Protein AF-A0A967S850-F1 (afdb_monomer_lite)

Structure (mmCIF, N/CA/C/O backbone):
data_AF-A0A967S850-F1
#
_entry.id   AF-A0A967S850-F1
#
loop_
_atom_site.group_PDB
_atom_site.id
_atom_site.type_symbol
_atom_site.label_atom_id
_atom_site.label_alt_id
_atom_site.label_comp_id
_atom_site.label_asym_id
_atom_site.label_entity_id
_atom_site.label_seq_id
_atom_site.pdbx_PDB_ins_code
_atom_site.Cartn_x
_atom_site.Cartn_y
_atom_site.Cartn_z
_atom_site.occupancy
_atom_site.B_iso_or_equiv
_atom_site.auth_seq_id
_atom_site.auth_comp_id
_atom_site.auth_asym_id
_atom_site.auth_atom_id
_atom_site.pdbx_PDB_model_num
ATOM 1 N N . MET A 1 1 ? 10.310 -19.028 -5.203 1.00 74.19 1 MET A N 1
ATOM 2 C CA . MET A 1 1 ? 8.850 -18.981 -5.406 1.00 74.19 1 MET A CA 1
ATOM 3 C C . MET A 1 1 ? 8.537 -19.709 -6.689 1.00 74.19 1 MET A C 1
ATOM 5 O O . MET A 1 1 ? 9.258 -19.512 -7.661 1.00 74.19 1 MET A O 1
ATOM 9 N N . ASP A 1 2 ? 7.525 -20.564 -6.668 1.00 95.56 2 ASP A N 1
ATOM 10 C CA . ASP A 1 2 ? 6.966 -21.155 -7.881 1.00 95.56 2 ASP A CA 1
ATOM 11 C C . ASP A 1 2 ? 5.996 -20.177 -8.570 1.00 95.56 2 ASP A C 1
ATOM 13 O O . ASP A 1 2 ? 5.638 -19.130 -8.020 1.00 95.56 2 ASP A O 1
ATOM 17 N N . LEU A 1 3 ? 5.615 -20.502 -9.808 1.00 96.50 3 LEU A N 1
ATOM 18 C CA . LEU A 1 3 ? 4.672 -19.699 -10.591 1.00 96.50 3 LEU A CA 1
ATOM 19 C C . LEU A 1 3 ? 3.271 -19.696 -9.971 1.00 96.50 3 LEU A C 1
ATOM 21 O O . LEU A 1 3 ? 2.595 -18.675 -10.018 1.00 96.50 3 LEU A O 1
ATOM 25 N N . GLU A 1 4 ? 2.867 -20.796 -9.336 1.00 97.25 4 GLU A N 1
ATOM 26 C CA . GLU A 1 4 ? 1.555 -20.922 -8.697 1.00 97.25 4 GLU A CA 1
ATOM 27 C C . GLU A 1 4 ? 1.365 -19.881 -7.585 1.00 97.25 4 GLU A C 1
ATOM 29 O O . GLU A 1 4 ? 0.329 -19.219 -7.513 1.00 97.25 4 GLU A O 1
ATOM 34 N N . THR A 1 5 ? 2.397 -19.657 -6.769 1.00 97.25 5 THR A N 1
ATOM 35 C CA . THR A 1 5 ? 2.389 -18.625 -5.727 1.00 97.25 5 THR A CA 1
ATOM 36 C C . THR A 1 5 ? 2.243 -17.225 -6.328 1.00 97.25 5 THR A C 1
ATOM 38 O O . THR A 1 5 ? 1.468 -16.412 -5.823 1.00 97.25 5 THR A O 1
ATOM 41 N N . VAL A 1 6 ? 2.967 -16.925 -7.412 1.00 96.38 6 VAL A N 1
ATOM 42 C CA . VAL A 1 6 ? 2.888 -15.616 -8.087 1.00 96.38 6 VAL A CA 1
ATOM 43 C C . VAL A 1 6 ? 1.492 -15.392 -8.664 1.00 96.38 6 VAL A C 1
ATOM 45 O O . VAL A 1 6 ? 0.882 -14.350 -8.410 1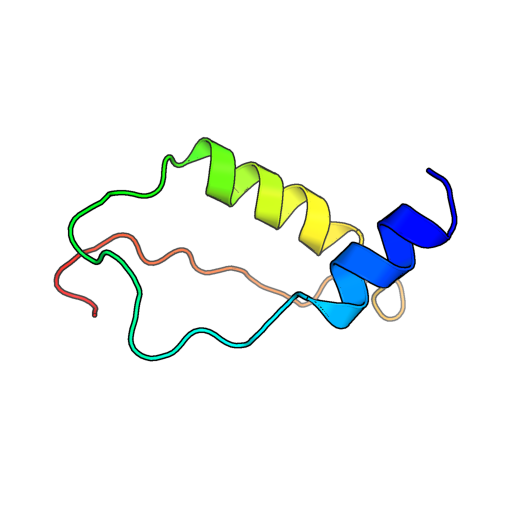.00 96.38 6 VAL A O 1
ATOM 48 N N . ASP A 1 7 ? 0.965 -16.381 -9.385 1.00 97.19 7 ASP A N 1
ATOM 49 C CA . ASP A 1 7 ? -0.366 -16.324 -9.984 1.00 97.19 7 ASP A CA 1
ATOM 50 C C . ASP A 1 7 ? -1.438 -16.146 -8.913 1.00 97.19 7 ASP A C 1
ATOM 52 O O . ASP A 1 7 ? -2.340 -15.321 -9.071 1.00 97.19 7 ASP A O 1
ATOM 56 N N . HIS A 1 8 ? -1.322 -16.843 -7.782 1.00 96.88 8 HIS A N 1
ATOM 57 C CA . HIS A 1 8 ? -2.236 -1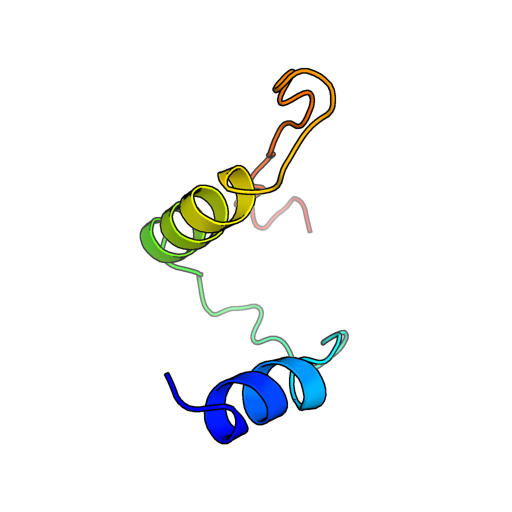6.670 -6.662 1.00 96.88 8 HIS A CA 1
ATOM 58 C C . HIS A 1 8 ? -2.238 -15.224 -6.148 1.00 96.88 8 HIS A C 1
ATOM 60 O O . HIS A 1 8 ? -3.303 -14.611 -6.047 1.00 96.88 8 HIS A O 1
ATOM 66 N N . LEU A 1 9 ? -1.069 -14.637 -5.869 1.00 95.56 9 LEU A N 1
ATOM 67 C CA . LEU A 1 9 ? -0.967 -13.263 -5.359 1.00 95.56 9 LEU A CA 1
ATOM 68 C C . LEU A 1 9 ? -1.562 -12.240 -6.341 1.00 95.56 9 LEU A C 1
ATOM 70 O O . LEU A 1 9 ? -2.362 -11.383 -5.949 1.00 95.56 9 LEU A O 1
ATOM 74 N N . LEU A 1 10 ? -1.227 -12.354 -7.629 1.00 95.00 10 LEU A N 1
ATOM 75 C CA . LEU A 1 10 ? -1.703 -11.435 -8.667 1.00 95.00 10 LEU A CA 1
ATOM 76 C C . LEU A 1 10 ? -3.202 -11.593 -8.958 1.00 95.00 10 LEU A C 1
ATOM 78 O O . LEU A 1 10 ? -3.894 -10.603 -9.199 1.00 95.00 10 LEU A O 1
ATOM 82 N N . THR A 1 11 ? -3.734 -12.817 -8.907 1.00 96.19 11 THR A N 1
ATOM 83 C CA . THR A 1 11 ? -5.144 -13.089 -9.228 1.00 96.19 11 THR A CA 1
ATOM 84 C C . THR A 1 11 ? -6.085 -12.949 -8.042 1.00 96.19 11 THR A C 1
ATOM 86 O O . THR A 1 11 ? -7.294 -12.869 -8.269 1.00 96.19 11 THR A O 1
ATOM 89 N N . THR A 1 12 ? -5.597 -12.867 -6.800 1.00 96.12 12 THR A N 1
ATOM 90 C CA . THR A 1 12 ? -6.440 -12.732 -5.592 1.00 96.12 12 THR A CA 1
ATOM 91 C C . THR A 1 12 ? -6.391 -11.357 -4.936 1.00 96.12 12 THR A C 1
ATOM 93 O O . THR A 1 12 ? -7.332 -11.002 -4.225 1.00 96.12 12 THR A O 1
ATOM 96 N N . THR A 1 13 ? -5.385 -10.529 -5.228 1.00 95.06 13 THR A N 1
ATOM 97 C CA . THR A 1 13 ? -5.358 -9.139 -4.753 1.00 95.06 13 THR A CA 1
ATOM 98 C C . THR A 1 13 ? -6.568 -8.375 -5.318 1.00 95.06 13 THR A C 1
ATOM 100 O O . THR A 1 13 ? -6.815 -8.348 -6.527 1.00 95.06 13 THR A O 1
ATOM 103 N N . ARG A 1 14 ? -7.402 -7.795 -4.445 1.00 92.44 14 ARG A N 1
ATOM 104 C CA . ARG A 1 14 ? -8.637 -7.067 -4.805 1.00 92.44 14 ARG A CA 1
ATOM 105 C C . 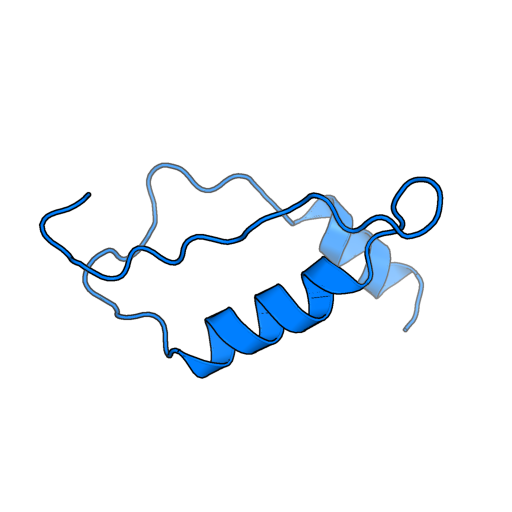ARG A 1 14 ? -8.656 -5.694 -4.150 1.00 92.44 14 ARG A C 1
ATOM 107 O O . ARG A 1 14 ? -8.187 -5.524 -3.031 1.00 92.44 14 ARG A O 1
ATOM 114 N N . ALA A 1 15 ? -9.298 -4.732 -4.807 1.00 93.56 15 ALA A N 1
ATOM 115 C CA . ALA A 1 15 ? -9.605 -3.446 -4.190 1.00 93.56 15 ALA A CA 1
ATOM 116 C C . ALA A 1 15 ? -10.688 -3.616 -3.104 1.00 93.56 15 ALA A C 1
ATOM 118 O O . ALA A 1 15 ? -11.853 -3.881 -3.416 1.00 93.56 15 ALA A O 1
ATOM 119 N N . VAL A 1 16 ? -10.319 -3.438 -1.833 1.00 91.81 16 VAL A N 1
ATOM 120 C CA . VAL A 1 16 ? -11.245 -3.493 -0.690 1.00 91.81 16 VAL A CA 1
ATOM 121 C C . VAL A 1 16 ? -11.796 -2.093 -0.408 1.00 91.81 16 VAL A C 1
ATOM 123 O O . VAL A 1 16 ? -11.030 -1.156 -0.230 1.00 91.81 16 VAL A O 1
ATOM 126 N N . ARG A 1 17 ? -13.131 -1.934 -0.383 1.00 89.88 17 ARG A N 1
ATOM 127 C CA . ARG A 1 17 ? -13.790 -0.611 -0.240 1.00 89.88 17 ARG A CA 1
ATOM 128 C C . ARG A 1 17 ? -14.795 -0.475 0.909 1.00 89.88 17 ARG A C 1
ATOM 130 O O . ARG A 1 17 ? -15.143 0.640 1.262 1.00 89.88 17 ARG A O 1
ATOM 137 N N . LYS A 1 18 ? -15.327 -1.582 1.444 1.00 87.06 18 LYS A N 1
ATOM 138 C CA . LYS A 1 18 ? -16.436 -1.558 2.429 1.00 87.06 18 LYS A CA 1
ATOM 139 C C . LYS A 1 18 ? -16.283 -2.531 3.606 1.00 87.06 18 LYS A C 1
ATOM 141 O O . LYS A 1 18 ? -17.207 -2.672 4.391 1.00 87.06 18 LYS A O 1
ATOM 146 N N . ARG A 1 19 ? -15.174 -3.271 3.689 1.00 84.88 19 ARG A N 1
ATOM 147 C CA . ARG A 1 19 ? -14.998 -4.388 4.641 1.00 84.88 19 ARG A CA 1
ATOM 148 C C . ARG A 1 19 ? -13.668 -4.310 5.392 1.00 84.88 19 ARG A C 1
ATOM 150 O O . ARG A 1 19 ? -13.052 -5.334 5.654 1.00 84.88 19 ARG A O 1
ATOM 157 N N . LEU A 1 20 ? -13.199 -3.094 5.651 1.00 89.38 20 LEU A N 1
ATOM 158 C CA . LEU A 1 20 ? -12.040 -2.881 6.508 1.00 89.38 20 LEU A CA 1
ATOM 159 C C . LEU A 1 20 ? -12.521 -2.796 7.954 1.00 89.38 20 LEU A C 1
ATOM 161 O O . LEU A 1 20 ? -13.532 -2.152 8.224 1.00 89.38 20 LEU A O 1
ATOM 165 N N . ASP A 1 21 ? -11.794 -3.451 8.852 1.00 90.94 21 ASP A N 1
ATOM 166 C CA . ASP A 1 21 ? -11.893 -3.181 10.281 1.00 90.94 21 ASP A CA 1
ATOM 167 C C . ASP A 1 21 ? -11.203 -1.840 10.538 1.00 90.94 21 ASP A C 1
ATOM 169 O O . ASP A 1 21 ? -9.996 -1.698 10.339 1.00 90.94 21 ASP A O 1
ATOM 173 N N . LEU A 1 22 ? -12.009 -0.838 10.866 1.00 87.62 22 LEU A N 1
ATOM 174 C CA . LEU A 1 22 ? -11.578 0.543 11.004 1.00 87.62 22 LEU A CA 1
ATOM 175 C C . LEU A 1 22 ? -11.122 0.884 12.428 1.00 87.62 22 LEU A C 1
ATOM 177 O O . LEU A 1 22 ? -10.536 1.952 12.614 1.00 87.62 22 LEU A O 1
ATOM 181 N N . ASP A 1 23 ? -11.355 0.002 13.395 1.00 89.88 23 ASP A N 1
ATOM 182 C CA . ASP A 1 23 ? -10.962 0.204 14.792 1.00 89.88 23 ASP A CA 1
ATOM 183 C C . ASP A 1 23 ? -9.643 -0.506 15.108 1.00 89.88 23 ASP A C 1
ATOM 185 O O . ASP A 1 23 ? -8.946 -0.152 16.060 1.00 89.88 23 ASP A O 1
ATOM 189 N N . ARG A 1 24 ? -9.251 -1.482 14.280 1.00 91.62 24 ARG A N 1
ATOM 190 C CA . ARG A 1 24 ? -7.957 -2.151 14.393 1.00 91.62 24 ARG A CA 1
ATOM 191 C C . ARG A 1 24 ? -6.816 -1.249 13.896 1.00 91.62 24 ARG A C 1
ATOM 193 O O . ARG A 1 24 ? -6.743 -0.981 12.693 1.00 91.62 24 ARG A O 1
ATOM 200 N N . PRO A 1 25 ? -5.870 -0.839 14.764 1.00 90.94 25 PRO A N 1
ATOM 201 C CA . PRO A 1 25 ? -4.705 -0.086 14.321 1.00 90.94 25 PRO A CA 1
ATOM 202 C C . PRO A 1 25 ? -3.793 -0.959 13.449 1.00 90.94 25 PRO A C 1
ATOM 204 O O . PRO A 1 25 ? -3.666 -2.168 13.660 1.00 90.94 25 PRO A O 1
ATOM 207 N N . VAL A 1 26 ? -3.135 -0.335 12.472 1.00 93.62 26 VAL A N 1
ATOM 208 C CA . VAL A 1 26 ? -2.065 -0.968 11.691 1.00 93.62 26 VAL A CA 1
ATOM 209 C C . VAL A 1 26 ? -0.737 -0.687 12.399 1.00 93.62 26 VAL A C 1
ATOM 211 O O . VAL A 1 26 ? -0.439 0.488 12.626 1.00 93.62 26 VAL A O 1
ATOM 214 N N . PRO A 1 27 ? 0.057 -1.712 12.760 1.00 95.94 27 PRO A N 1
ATOM 215 C CA . PRO A 1 27 ? 1.365 -1.492 13.365 1.00 95.94 27 PRO A CA 1
ATOM 216 C C . PRO A 1 27 ? 2.302 -0.706 12.424 1.00 95.94 27 PRO A C 1
ATOM 218 O O . PRO A 1 27 ? 2.304 -0.987 11.220 1.00 95.94 27 PRO A O 1
ATOM 221 N N . PRO A 1 28 ? 3.087 0.267 12.924 1.00 95.88 28 PRO A N 1
ATOM 222 C CA . PRO A 1 28 ? 3.975 1.084 12.093 1.00 95.88 28 PRO A CA 1
ATOM 223 C C . PRO A 1 28 ? 4.949 0.270 11.235 1.00 95.88 28 PRO A C 1
ATOM 225 O O . PRO A 1 28 ? 5.144 0.585 10.064 1.00 95.88 28 PRO A O 1
ATOM 228 N N . GLU A 1 29 ? 5.488 -0.821 11.775 1.00 98.00 29 GLU A N 1
ATOM 229 C CA . GLU A 1 29 ? 6.440 -1.703 11.099 1.00 98.00 29 GLU A CA 1
ATOM 230 C C . GLU A 1 29 ? 5.868 -2.325 9.818 1.00 98.00 29 GLU A C 1
ATOM 232 O O . GLU A 1 29 ? 6.578 -2.475 8.826 1.00 98.00 29 GLU A O 1
ATOM 237 N N . VAL A 1 30 ? 4.560 -2.607 9.791 1.00 97.69 30 VAL A N 1
ATOM 238 C CA . VAL A 1 30 ? 3.880 -3.131 8.599 1.00 97.69 30 VAL A CA 1
ATOM 239 C C . VAL A 1 30 ? 3.835 -2.067 7.503 1.00 97.69 30 VAL A C 1
ATOM 241 O O . VAL A 1 30 ? 3.999 -2.372 6.322 1.00 97.69 30 VAL A O 1
ATOM 244 N N . ILE A 1 31 ? 3.625 -0.803 7.879 1.00 97.06 31 ILE A N 1
ATOM 245 C CA . ILE A 1 31 ? 3.620 0.319 6.935 1.00 97.06 31 ILE A CA 1
ATOM 246 C C . ILE A 1 31 ? 5.034 0.524 6.385 1.00 97.06 31 ILE A C 1
ATOM 248 O O . ILE A 1 31 ? 5.203 0.681 5.177 1.00 97.06 31 ILE A O 1
ATOM 252 N N . GLU A 1 32 ? 6.047 0.484 7.247 1.00 97.31 32 GLU A N 1
ATOM 253 C CA . GLU A 1 32 ? 7.450 0.620 6.852 1.00 97.31 32 GLU A CA 1
ATOM 254 C C . GLU A 1 32 ? 7.888 -0.480 5.880 1.00 97.31 32 GLU A C 1
ATOM 256 O O . GLU A 1 32 ? 8.478 -0.167 4.845 1.00 97.31 32 GLU A O 1
ATOM 261 N N . GLU A 1 33 ? 7.539 -1.741 6.146 1.00 98.44 33 GLU A N 1
ATOM 262 C CA . GLU A 1 33 ? 7.815 -2.864 5.243 1.00 98.44 33 GLU A CA 1
ATOM 263 C C . GLU A 1 33 ? 7.153 -2.655 3.870 1.00 98.44 33 GLU A C 1
ATOM 265 O O . GLU A 1 33 ? 7.802 -2.786 2.828 1.00 98.44 33 GLU A O 1
ATOM 270 N N . CYS A 1 34 ? 5.884 -2.230 3.845 1.00 97.75 34 CYS A N 1
ATOM 271 C CA . CYS A 1 34 ? 5.192 -1.894 2.598 1.00 97.75 34 CYS A CA 1
ATOM 272 C C . CYS A 1 34 ? 5.933 -0.809 1.801 1.00 97.75 34 CYS A C 1
ATOM 274 O O . CYS A 1 34 ? 6.059 -0.905 0.578 1.00 97.75 34 CYS A O 1
ATOM 276 N N . LEU A 1 35 ? 6.434 0.226 2.480 1.00 97.25 35 LEU A N 1
ATOM 277 C CA . LEU A 1 35 ? 7.180 1.307 1.840 1.00 97.25 35 LEU A CA 1
ATOM 278 C C . LEU A 1 35 ? 8.547 0.835 1.328 1.00 97.25 35 LEU A C 1
ATOM 280 O O . LEU A 1 35 ? 8.926 1.199 0.215 1.00 97.25 35 LEU A O 1
ATOM 284 N N . GLN A 1 36 ? 9.257 -0.009 2.082 1.00 97.12 36 GLN A N 1
ATOM 285 C CA . GLN A 1 36 ? 10.525 -0.614 1.654 1.00 97.12 36 GLN A CA 1
ATOM 286 C C . GLN A 1 36 ? 10.369 -1.463 0.385 1.00 97.12 36 GLN A C 1
ATOM 288 O O . GLN A 1 36 ? 11.258 -1.470 -0.469 1.00 97.12 36 GLN A O 1
ATOM 293 N N . LEU A 1 37 ? 9.231 -2.142 0.231 1.00 97.06 37 LEU A N 1
ATOM 294 C CA . LEU A 1 37 ? 8.891 -2.857 -0.998 1.00 97.06 37 LEU A CA 1
ATOM 295 C C . LEU A 1 37 ? 8.541 -1.885 -2.134 1.00 97.06 37 LEU A C 1
ATOM 297 O O . LEU A 1 37 ? 9.020 -2.049 -3.255 1.00 97.06 37 LEU A O 1
ATOM 301 N N . ALA A 1 38 ? 7.749 -0.845 -1.856 1.00 96.56 38 ALA A N 1
ATOM 302 C CA . ALA A 1 38 ? 7.308 0.117 -2.866 1.00 96.56 38 ALA A CA 1
ATOM 303 C C . ALA A 1 38 ? 8.471 0.882 -3.523 1.00 96.56 38 ALA A C 1
ATOM 305 O O . ALA A 1 38 ? 8.440 1.126 -4.730 1.00 96.56 38 ALA A O 1
ATOM 306 N N . ILE A 1 39 ? 9.520 1.225 -2.764 1.00 95.94 39 ILE A N 1
ATOM 307 C CA . ILE A 1 39 ? 10.691 1.944 -3.299 1.00 95.94 39 ILE A CA 1
ATOM 308 C C . ILE A 1 39 ? 11.521 1.126 -4.299 1.00 95.94 39 ILE A C 1
ATOM 310 O O . ILE A 1 39 ? 12.340 1.707 -5.004 1.00 95.94 39 ILE A O 1
ATOM 314 N N . GLN A 1 40 ? 11.307 -0.192 -4.396 1.00 95.94 40 GLN A N 1
ATOM 315 C CA . GLN A 1 40 ? 11.962 -1.039 -5.401 1.00 95.94 40 GLN A CA 1
ATOM 316 C C . GLN A 1 40 ? 11.417 -0.806 -6.818 1.00 95.94 40 GLN A C 1
ATOM 318 O O . GLN A 1 40 ? 11.986 -1.307 -7.789 1.00 95.94 40 GLN A O 1
ATOM 323 N N . ALA A 1 41 ? 10.310 -0.069 -6.960 1.00 96.56 41 ALA A N 1
ATOM 324 C CA . ALA A 1 41 ? 9.762 0.263 -8.264 1.00 96.56 41 ALA A CA 1
ATOM 325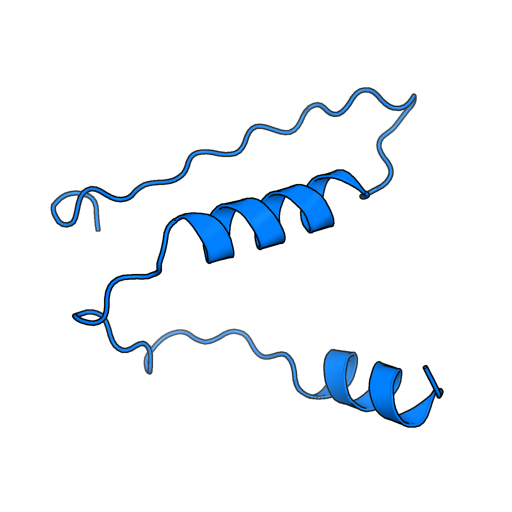 C C . ALA A 1 41 ? 10.802 1.017 -9.121 1.00 96.56 41 ALA A C 1
ATOM 327 O O . ALA A 1 41 ? 11.491 1.915 -8.625 1.00 96.56 41 ALA A O 1
ATOM 328 N N . PRO A 1 42 ? 10.923 0.706 -10.424 1.00 96.62 42 PRO A N 1
ATOM 329 C CA . PRO A 1 42 ? 11.782 1.478 -11.307 1.00 96.62 42 PRO A CA 1
ATOM 330 C C . PRO A 1 42 ? 11.229 2.899 -11.475 1.00 96.62 42 PRO A C 1
ATOM 332 O O . PRO A 1 42 ? 10.020 3.116 -11.546 1.00 96.62 42 PRO A O 1
ATOM 335 N N . SER A 1 43 ? 12.123 3.878 -11.597 1.00 96.44 43 SER A N 1
ATOM 336 C CA . SER A 1 43 ? 11.772 5.252 -11.969 1.00 96.44 43 SER A CA 1
ATOM 337 C C . SER A 1 43 ? 12.678 5.748 -13.088 1.00 96.44 43 SER A C 1
ATOM 339 O O . SER A 1 43 ? 13.821 5.305 -13.221 1.00 96.44 43 SER A O 1
ATOM 341 N N . GLY A 1 44 ? 12.168 6.664 -13.916 1.00 97.19 44 GLY A N 1
ATOM 342 C CA . GLY A 1 44 ? 12.950 7.275 -14.991 1.00 97.19 44 GLY A CA 1
ATOM 343 C C . GLY A 1 44 ? 14.231 7.889 -14.432 1.00 97.19 44 GLY A C 1
ATOM 344 O O . GLY A 1 44 ? 14.172 8.678 -13.490 1.00 97.19 44 GLY A O 1
ATOM 345 N N . SER A 1 45 ? 15.381 7.475 -14.966 1.00 97.06 45 SER A N 1
ATOM 346 C CA . SER A 1 45 ? 16.709 7.879 -14.476 1.00 97.06 45 SER A CA 1
ATOM 347 C C . SER A 1 45 ? 16.924 7.664 -12.969 1.00 97.06 45 SER A C 1
ATOM 349 O O . SER A 1 45 ? 17.724 8.368 -12.360 1.00 97.06 45 SER A O 1
ATOM 351 N N . ASN A 1 46 ? 16.201 6.720 -12.356 1.00 94.81 46 ASN A N 1
ATOM 352 C CA . ASN A 1 46 ? 16.176 6.505 -10.908 1.00 94.81 46 ASN A CA 1
ATOM 353 C C . ASN A 1 46 ? 15.823 7.770 -10.090 1.00 94.81 46 ASN A C 1
ATOM 355 O O . ASN A 1 46 ? 16.309 7.959 -8.978 1.00 94.81 46 ASN A O 1
ATOM 359 N N . ALA A 1 47 ? 15.001 8.668 -10.640 1.00 96.50 47 ALA A N 1
ATOM 360 C CA . ALA A 1 47 ? 14.711 9.957 -10.013 1.00 96.50 47 ALA A CA 1
ATOM 361 C C . ALA A 1 47 ? 13.864 9.864 -8.728 1.00 96.50 47 ALA A C 1
ATOM 363 O O . ALA A 1 47 ? 13.860 10.816 -7.951 1.00 96.50 47 ALA A O 1
ATOM 364 N N . GLN A 1 48 ? 13.137 8.757 -8.511 1.00 95.69 48 GLN A N 1
ATOM 365 C CA . GLN A 1 48 ? 12.351 8.489 -7.292 1.00 95.69 48 GLN A CA 1
ATOM 366 C C . GLN A 1 48 ? 11.491 9.691 -6.851 1.00 95.69 48 GLN A C 1
ATOM 368 O O . GLN A 1 48 ? 11.501 10.130 -5.699 1.00 95.69 48 GLN A O 1
ATOM 373 N N . THR A 1 49 ? 10.747 10.266 -7.799 1.00 95.56 49 THR A N 1
ATOM 374 C CA . THR A 1 49 ? 9.984 11.511 -7.604 1.00 95.56 49 THR A CA 1
ATOM 375 C C . THR A 1 49 ? 8.731 11.344 -6.742 1.00 95.56 49 THR A C 1
ATOM 377 O O . THR A 1 49 ? 8.014 12.314 -6.501 1.00 95.56 49 THR A O 1
ATOM 380 N N . TRP A 1 50 ? 8.465 10.138 -6.240 1.00 94.62 50 TRP A N 1
ATOM 381 C CA . TRP A 1 50 ? 7.383 9.870 -5.303 1.00 94.62 50 TRP A CA 1
ATOM 382 C C . TRP A 1 50 ? 7.684 10.396 -3.898 1.00 94.62 50 TRP A C 1
ATOM 384 O O . TRP A 1 50 ? 8.827 10.493 -3.439 1.00 94.62 50 TRP A O 1
ATOM 394 N N . ARG A 1 51 ? 6.606 10.718 -3.188 1.00 95.88 51 ARG A N 1
ATOM 395 C CA . ARG A 1 51 ? 6.590 10.993 -1.754 1.00 95.88 51 ARG A CA 1
ATOM 396 C C . ARG A 1 51 ? 5.442 10.199 -1.154 1.00 95.88 51 ARG A C 1
ATOM 398 O O . ARG A 1 51 ? 4.369 10.131 -1.749 1.00 95.88 51 ARG A O 1
ATOM 405 N N . PHE A 1 52 ? 5.678 9.621 0.015 1.00 96.19 52 PHE A N 1
ATOM 406 C CA . PHE A 1 52 ? 4.659 8.912 0.774 1.00 96.19 52 PHE A CA 1
ATOM 407 C C . PHE A 1 52 ? 4.253 9.771 1.967 1.00 96.19 52 PHE A C 1
ATOM 409 O O . PHE A 1 52 ? 5.110 10.298 2.673 1.00 96.19 52 PHE A O 1
ATOM 416 N N . VAL A 1 53 ? 2.947 9.922 2.173 1.00 96.12 53 VAL A N 1
ATOM 417 C CA . VAL A 1 53 ? 2.375 10.589 3.344 1.00 96.12 53 VAL A CA 1
ATOM 418 C C . VAL A 1 53 ? 1.550 9.548 4.082 1.00 96.12 53 VAL A C 1
ATOM 420 O O . VAL A 1 53 ? 0.547 9.068 3.558 1.00 96.12 53 VAL A O 1
ATOM 423 N N . VAL A 1 54 ? 1.994 9.177 5.279 1.00 95.19 54 VAL A N 1
ATOM 424 C CA . VAL A 1 54 ? 1.275 8.238 6.141 1.00 95.19 54 VAL A CA 1
ATOM 425 C C . VAL A 1 54 ? 0.371 9.051 7.062 1.00 95.19 54 VAL A C 1
ATOM 427 O O . VAL A 1 54 ? 0.853 9.780 7.925 1.00 95.19 54 VAL A O 1
ATOM 430 N N . VAL A 1 55 ? -0.942 8.956 6.854 1.00 93.81 55 VAL A N 1
ATOM 431 C CA . VAL A 1 55 ? -1.945 9.626 7.691 1.00 93.81 55 VAL A CA 1
ATOM 432 C C . VAL A 1 55 ? -2.412 8.644 8.761 1.00 93.81 55 V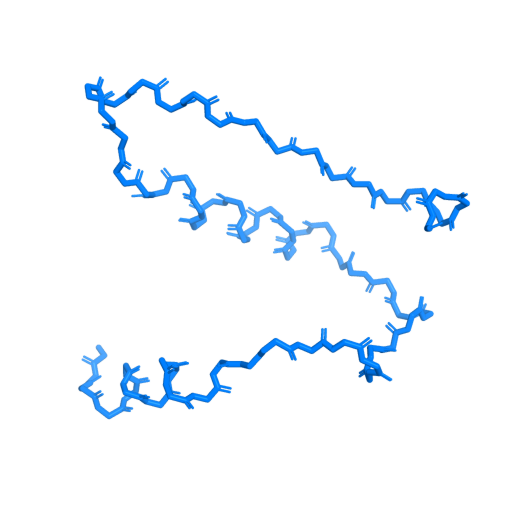AL A C 1
ATOM 434 O O . VAL A 1 55 ? -3.127 7.694 8.457 1.00 93.81 55 VAL A O 1
ATOM 437 N N . THR A 1 56 ? -1.980 8.859 10.003 1.00 91.00 56 THR A N 1
ATOM 438 C CA . THR A 1 56 ? -2.354 8.030 11.165 1.00 91.00 56 THR A CA 1
ATOM 439 C C . THR A 1 56 ? -3.359 8.704 12.096 1.00 91.00 56 THR A C 1
ATOM 441 O O . THR A 1 56 ? -3.889 8.048 12.988 1.00 91.00 56 THR A O 1
ATOM 444 N N . ASP A 1 57 ? -3.627 9.996 11.894 1.00 91.31 57 ASP A N 1
ATOM 445 C CA . ASP A 1 57 ? -4.600 10.762 12.672 1.00 91.31 57 ASP A CA 1
ATOM 446 C C . ASP A 1 57 ? -6.029 10.250 12.385 1.00 91.31 57 ASP A C 1
ATOM 448 O O . ASP A 1 57 ? -6.485 10.343 11.237 1.00 91.31 57 ASP A O 1
ATOM 452 N N . PRO A 1 58 ? -6.744 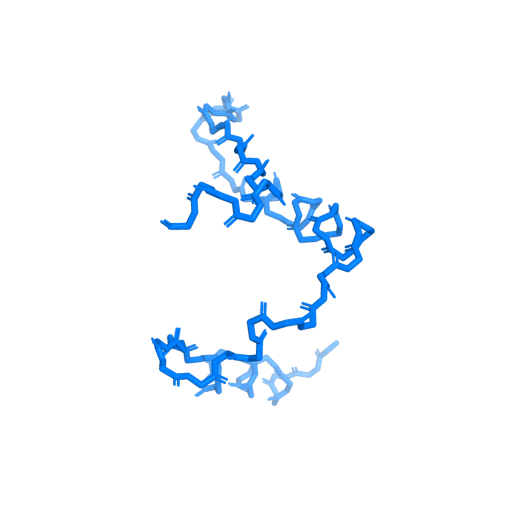9.698 13.387 1.00 86.06 58 PRO A N 1
ATOM 453 C CA . PRO A 1 58 ? -8.086 9.153 13.196 1.00 86.06 58 PRO A CA 1
ATOM 454 C C . PRO A 1 58 ? -9.118 10.220 12.803 1.00 86.06 58 PRO A C 1
ATOM 456 O O . PRO A 1 58 ? -10.101 9.880 12.142 1.00 86.06 58 PRO A O 1
ATOM 459 N N . ASP A 1 59 ? -8.874 11.494 13.129 1.00 89.94 59 ASP A N 1
ATOM 460 C CA . ASP A 1 59 ? -9.769 12.611 12.809 1.00 89.94 59 ASP A CA 1
ATOM 461 C C . ASP A 1 59 ? -9.598 13.107 11.358 1.00 89.94 59 ASP A C 1
ATOM 463 O O . ASP A 1 59 ? -10.336 13.979 10.895 1.00 89.94 59 ASP A O 1
ATOM 467 N N . LYS A 1 60 ? -8.627 12.559 10.610 1.00 84.00 60 LYS A N 1
ATOM 468 C CA . LYS A 1 60 ? -8.330 12.901 9.204 1.00 84.00 60 LYS A CA 1
ATOM 469 C C . LYS A 1 60 ? -8.914 11.916 8.182 1.00 84.00 60 LYS A C 1
ATOM 471 O O . LYS A 1 60 ? -8.476 11.925 7.030 1.00 84.00 60 LYS A O 1
ATOM 476 N N . ARG A 1 61 ? -9.857 11.067 8.596 1.00 66.25 61 ARG A N 1
ATOM 477 C CA . ARG A 1 61 ? -10.533 10.080 7.736 1.00 66.25 61 ARG A CA 1
ATOM 478 C C . ARG A 1 61 ? -11.464 10.677 6.688 1.00 66.25 61 ARG A C 1
ATOM 480 O O . ARG A 1 61 ? -12.144 11.682 6.986 1.00 66.25 61 ARG A O 1
#

Radius of gyration: 15.46 Å; chains: 1; bounding box: 33×34×30 Å

pLDDT: mean 93.57, std 5.54, range [66.25, 98.44]

Sequence (61 aa):
MDLETVDHLLTTTRAVRKRLDLDRPVPPEVIEECLQLAIQAPSGSNAQTWRFVVVTDPDKR

Foldseek 3Di:
DDPVVVCCVVVVDDDDDPDDPLVDDDDVVVVVVVVVVVLVDDDDVSPSPDDDDDDPDSVVD

Secondary structure (DSSP, 8-state):
--HHHHHHHHHH----SS---SSSPPPHHHHHHHHHHHTTS--GGG-----------GGG-